Protein AF-A0A2K8XNX4-F1 (afdb_monomer)

Foldseek 3Di:
DCALVNLVVVVVVLLVVCCVVPVVCVVVCVDDCPPPDPDRPVSSVVSVVVVVVSVVVVVVCVVVVPD

Secondary structure (DSSP, 8-state):
---HHHHHHHHHHHHHHHHHH-TTGGGT-----------HHHHHHHHHHHHHHHHHHHHHHHHHH--

Solvent-accessible surface area (backbone atoms only — not comparable to full-atom values): 4062 Å² total; per-r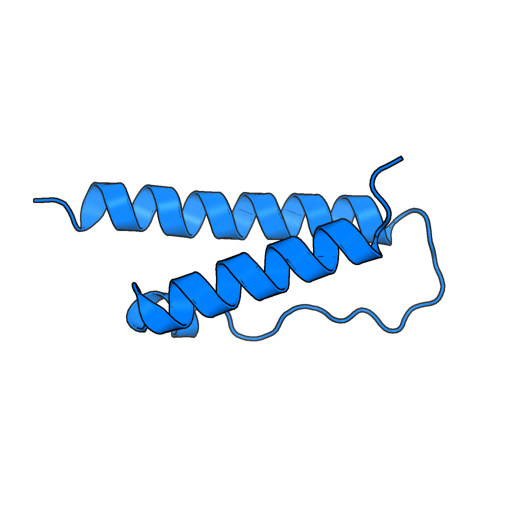esidue (Å²): 130,88,46,59,66,57,54,52,51,50,43,53,51,51,52,52,48,35,43,71,79,35,53,77,56,36,74,76,60,76,67,82,84,76,70,88,65,93,52,81,74,62,49,45,56,52,50,51,52,49,44,49,52,52,49,49,54,51,52,52,48,55,62,68,67,67,117

pLDDT: mean 71.49, std 12.09, range [43.56, 84.19]

Radius of gyration: 12.89 Å; Cα contacts (8 Å, |Δi|>4): 27; chains: 1; bounding box: 33×17×36 Å

Mean predicted aligned error: 8.34 Å

Structure (mmCIF, N/CA/C/O backbone):
data_AF-A0A2K8XNX4-F1
#
_entry.id   AF-A0A2K8XNX4-F1
#
loop_
_atom_site.group_PDB
_atom_site.id
_atom_site.type_symbol
_atom_site.label_atom_id
_atom_site.label_alt_id
_atom_site.label_comp_id
_atom_site.label_asym_id
_atom_site.label_entity_id
_atom_site.label_seq_id
_atom_site.pdbx_PDB_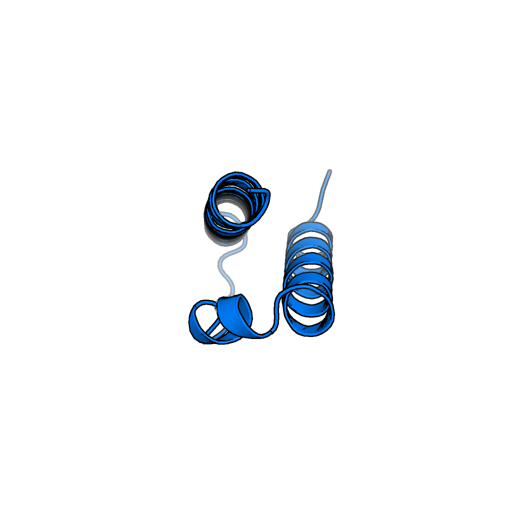ins_code
_atom_site.Cartn_x
_atom_site.Cartn_y
_atom_site.Cartn_z
_atom_site.occupancy
_atom_site.B_iso_or_equiv
_atom_site.auth_seq_id
_atom_site.auth_comp_id
_atom_site.auth_asym_id
_atom_site.auth_atom_id
_atom_site.pdbx_PDB_model_num
ATOM 1 N N . MET A 1 1 ? 23.489 -0.065 -2.580 1.00 45.81 1 MET A N 1
ATOM 2 C CA . MET A 1 1 ? 22.486 0.079 -3.653 1.00 45.81 1 MET A CA 1
ATOM 3 C C . MET A 1 1 ? 21.318 -0.788 -3.245 1.00 45.81 1 MET A C 1
ATOM 5 O O . MET A 1 1 ? 21.529 -1.988 -3.140 1.00 45.81 1 MET A O 1
ATOM 9 N N . LYS A 1 2 ? 20.160 -0.206 -2.915 1.00 52.03 2 LYS A N 1
ATOM 10 C CA . LYS A 1 2 ? 18.965 -1.026 -2.698 1.00 52.03 2 LYS A CA 1
ATOM 11 C C . LYS A 1 2 ? 18.544 -1.558 -4.057 1.00 52.03 2 LYS A C 1
ATOM 13 O O . LYS A 1 2 ? 18.342 -0.773 -4.978 1.00 52.03 2 LYS A O 1
ATOM 18 N N . THR A 1 3 ? 18.550 -2.872 -4.205 1.00 72.06 3 THR A N 1
ATOM 19 C CA . THR A 1 3 ? 18.168 -3.522 -5.462 1.00 72.06 3 THR A CA 1
ATOM 20 C C . THR A 1 3 ? 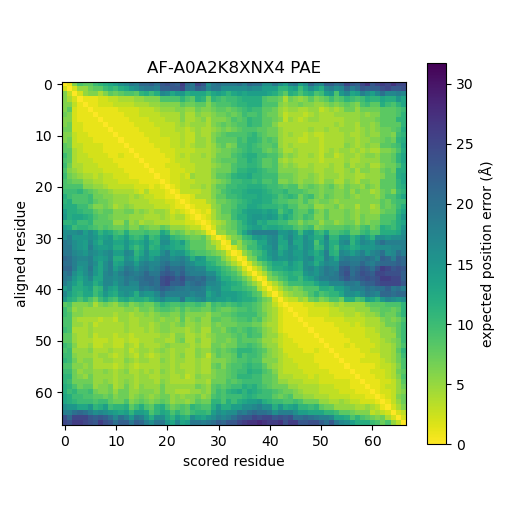16.652 -3.620 -5.545 1.00 72.06 3 THR A C 1
ATOM 22 O O . THR A 1 3 ? 15.977 -3.650 -4.516 1.00 72.06 3 THR A O 1
ATOM 25 N N . LYS A 1 4 ? 16.121 -3.699 -6.770 1.00 69.38 4 LYS A N 1
ATOM 26 C CA . LYS A 1 4 ? 14.710 -4.004 -7.063 1.00 69.38 4 LYS A CA 1
ATOM 27 C C . LYS A 1 4 ? 14.155 -5.094 -6.128 1.00 69.38 4 LYS A C 1
ATOM 29 O O . LYS A 1 4 ? 13.131 -4.902 -5.485 1.00 69.38 4 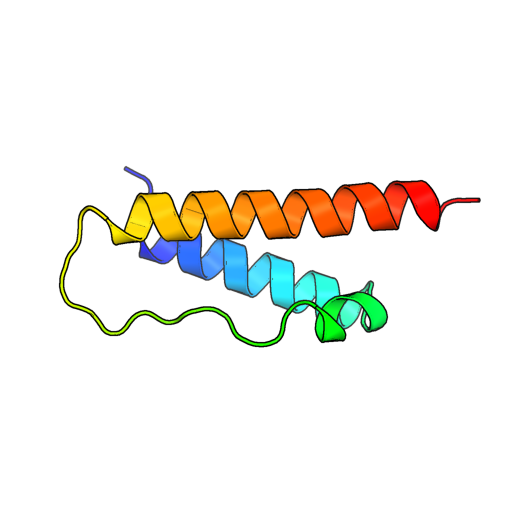LYS A O 1
ATOM 34 N N . ILE A 1 5 ? 14.951 -6.144 -5.933 1.00 73.69 5 ILE A N 1
ATOM 35 C CA . ILE A 1 5 ? 14.682 -7.292 -5.060 1.00 73.69 5 ILE A CA 1
ATOM 36 C C . ILE A 1 5 ? 14.411 -6.885 -3.602 1.00 73.69 5 ILE A C 1
ATOM 38 O O . ILE A 1 5 ? 13.478 -7.398 -2.989 1.00 73.69 5 ILE A O 1
ATOM 42 N N . GLU A 1 6 ? 15.196 -5.971 -3.021 1.00 79.69 6 GLU A N 1
ATOM 43 C CA . GLU A 1 6 ? 14.943 -5.500 -1.652 1.00 79.69 6 GLU A CA 1
ATOM 44 C C . GLU A 1 6 ? 13.621 -4.731 -1.569 1.00 79.69 6 GLU A C 1
ATOM 46 O O . GLU A 1 6 ? 12.885 -4.874 -0.594 1.00 79.69 6 GLU A O 1
ATOM 51 N N . LEU A 1 7 ? 13.304 -3.920 -2.578 1.00 77.81 7 LEU A N 1
ATOM 52 C CA . LEU A 1 7 ? 12.048 -3.172 -2.649 1.00 77.81 7 LEU A CA 1
ATOM 53 C C . LEU A 1 7 ? 10.849 -4.120 -2.766 1.00 77.81 7 LEU A C 1
ATOM 55 O O . LEU A 1 7 ? 9.907 -4.001 -1.987 1.00 77.81 7 LEU A O 1
ATOM 59 N N . GLU A 1 8 ? 10.935 -5.121 -3.641 1.00 75.88 8 GLU A N 1
ATOM 60 C CA . GLU A 1 8 ? 9.931 -6.179 -3.777 1.00 75.88 8 GLU A CA 1
ATOM 61 C C . GLU A 1 8 ? 9.737 -6.948 -2.467 1.00 75.88 8 GLU A C 1
ATOM 63 O O . GLU A 1 8 ? 8.608 -7.119 -2.012 1.00 75.88 8 GLU A O 1
ATOM 68 N N . GLN A 1 9 ? 10.820 -7.346 -1.793 1.00 81.25 9 GLN A N 1
ATOM 69 C CA . GLN A 1 9 ? 10.726 -8.017 -0.493 1.00 81.25 9 GLN A CA 1
ATOM 70 C C . GLN A 1 9 ? 10.081 -7.133 0.580 1.00 81.25 9 GLN A C 1
ATOM 72 O O . GLN A 1 9 ? 9.290 -7.627 1.386 1.00 81.25 9 GLN A O 1
ATOM 77 N N . ASN A 1 10 ? 10.376 -5.830 0.595 1.00 81.75 10 ASN A N 1
ATOM 78 C CA . ASN A 1 10 ? 9.727 -4.892 1.512 1.00 81.75 10 ASN A CA 1
ATOM 79 C C . ASN A 1 10 ? 8.230 -4.741 1.204 1.00 81.75 10 ASN A C 1
ATOM 81 O O . ASN A 1 10 ? 7.427 -4.703 2.135 1.00 81.75 10 ASN A O 1
ATOM 85 N N . ILE A 1 11 ? 7.842 -4.713 -0.075 1.00 81.25 11 ILE A N 1
ATOM 86 C CA . ILE A 1 11 ? 6.437 -4.690 -0.502 1.00 81.25 11 ILE A CA 1
ATOM 87 C C . ILE A 1 11 ? 5.729 -5.988 -0.093 1.00 81.25 11 ILE A C 1
ATOM 89 O O . ILE A 1 11 ? 4.643 -5.941 0.475 1.00 81.25 11 ILE A O 1
ATOM 93 N N . ILE A 1 12 ? 6.341 -7.153 -0.296 1.00 81.69 12 ILE A N 1
ATOM 94 C CA . ILE A 1 12 ? 5.771 -8.440 0.136 1.00 81.69 12 ILE A CA 1
ATOM 95 C C . ILE A 1 12 ? 5.616 -8.474 1.661 1.00 81.69 12 ILE A C 1
ATOM 97 O O . ILE A 1 12 ? 4.582 -8.883 2.179 1.00 81.69 12 ILE A O 1
ATOM 101 N N . SER A 1 13 ? 6.619 -7.998 2.399 1.00 84.19 13 SER A N 1
ATOM 102 C CA . SER A 1 13 ? 6.576 -7.962 3.861 1.00 84.19 13 SER A CA 1
ATOM 103 C C . SER A 1 13 ? 5.492 -7.012 4.380 1.00 84.19 13 SER A C 1
ATOM 105 O O . SER A 1 13 ? 4.722 -7.383 5.268 1.00 84.19 13 SER A O 1
ATOM 107 N N . ILE A 1 14 ? 5.365 -5.809 3.798 1.00 82.00 14 ILE A N 1
ATOM 108 C CA . ILE A 1 14 ? 4.327 -4.857 4.208 1.00 82.00 14 ILE A CA 1
ATOM 109 C C . ILE A 1 14 ? 2.939 -5.378 3.837 1.00 82.00 14 ILE A C 1
ATOM 111 O O . ILE A 1 14 ? 2.054 -5.346 4.678 1.00 82.00 14 ILE A O 1
ATOM 115 N N . THR A 1 15 ? 2.750 -5.939 2.643 1.00 80.88 15 THR A N 1
ATOM 116 C CA . THR A 1 15 ? 1.463 -6.514 2.218 1.00 80.88 15 THR A CA 1
ATOM 117 C C . THR A 1 15 ? 1.069 -7.728 3.057 1.00 80.88 15 THR A C 1
ATOM 119 O O . THR A 1 15 ? -0.084 -7.818 3.473 1.00 80.88 15 THR A O 1
ATOM 122 N N . ALA A 1 16 ? 2.014 -8.599 3.421 1.00 83.19 16 ALA A N 1
ATOM 123 C CA . ALA A 1 16 ? 1.779 -9.699 4.356 1.00 83.19 16 ALA A CA 1
ATOM 124 C C . ALA A 1 16 ? 1.400 -9.198 5.758 1.00 83.19 16 ALA A C 1
ATOM 126 O O . ALA A 1 16 ? 0.464 -9.711 6.373 1.00 83.19 16 ALA A O 1
ATOM 127 N N . LYS A 1 17 ? 2.092 -8.166 6.256 1.00 82.69 17 LYS A N 1
ATOM 128 C CA . LYS A 1 17 ? 1.770 -7.528 7.537 1.00 82.69 17 LYS A CA 1
ATOM 129 C C . LYS A 1 17 ? 0.382 -6.892 7.507 1.00 82.69 17 LYS A C 1
ATOM 131 O O . LYS A 1 17 ? -0.385 -7.071 8.444 1.00 82.69 17 LYS A O 1
ATOM 136 N N . ILE A 1 18 ? 0.032 -6.226 6.409 1.00 80.69 18 ILE A N 1
ATOM 137 C CA . ILE A 1 18 ? -1.303 -5.672 6.184 1.00 80.69 18 ILE A CA 1
ATOM 138 C C . ILE A 1 18 ? -2.339 -6.792 6.153 1.00 80.69 18 ILE A C 1
ATOM 140 O O . ILE A 1 18 ? -3.368 -6.663 6.789 1.00 80.69 18 ILE A O 1
ATOM 144 N N . HIS A 1 19 ? -2.078 -7.920 5.499 1.00 79.94 19 HIS A N 1
ATOM 145 C CA . HIS A 1 19 ? -2.999 -9.057 5.509 1.00 79.94 19 HIS A CA 1
ATOM 146 C C . HIS A 1 19 ? -3.239 -9.625 6.910 1.00 79.94 19 HIS A C 1
ATOM 148 O O . HIS A 1 19 ? -4.347 -10.060 7.214 1.00 79.94 19 HIS A O 1
ATOM 154 N N . ASN A 1 20 ? -2.215 -9.609 7.766 1.00 81.19 20 ASN A N 1
ATOM 155 C CA . ASN A 1 20 ? -2.305 -10.144 9.119 1.00 81.19 20 ASN A CA 1
ATOM 156 C C . ASN A 1 20 ? -2.958 -9.160 10.106 1.00 81.19 20 ASN A C 1
ATOM 158 O O . ASN A 1 20 ? -3.854 -9.549 10.848 1.00 81.19 20 ASN A O 1
ATOM 162 N N . GLU A 1 21 ? -2.536 -7.892 10.099 1.00 80.75 21 GLU A N 1
ATOM 163 C CA . GLU A 1 21 ? -3.003 -6.870 11.050 1.00 80.75 21 GLU A CA 1
ATOM 164 C C . GLU A 1 21 ? -4.225 -6.087 10.553 1.00 80.75 21 GLU A C 1
ATOM 166 O O . GLU A 1 21 ? -5.060 -5.666 11.348 1.00 80.75 21 GLU A O 1
ATOM 171 N N . PHE A 1 22 ? -4.360 -5.912 9.239 1.00 80.81 22 PHE A N 1
ATOM 172 C CA . PHE A 1 22 ? -5.428 -5.147 8.592 1.00 80.81 22 PHE A CA 1
ATOM 173 C C . PHE A 1 22 ? -6.018 -5.934 7.404 1.00 80.81 22 PHE A C 1
ATOM 175 O O . PHE A 1 22 ? -5.937 -5.484 6.256 1.00 80.81 22 PHE A O 1
ATOM 182 N N . PRO A 1 23 ? -6.623 -7.117 7.630 1.00 76.12 23 PRO A N 1
ATOM 183 C CA . PRO A 1 23 ? -7.178 -7.949 6.554 1.00 76.12 23 PRO A CA 1
ATOM 184 C C . PRO A 1 23 ? -8.199 -7.199 5.678 1.00 76.12 23 PRO A C 1
ATOM 186 O O . PRO A 1 23 ? -8.384 -7.527 4.508 1.00 76.12 23 PRO A O 1
ATOM 189 N N . GLU A 1 24 ? -8.821 -6.140 6.203 1.00 77.25 24 GLU A N 1
ATOM 190 C CA . GLU A 1 24 ? -9.689 -5.224 5.454 1.00 77.25 24 GLU A CA 1
ATOM 191 C C . GLU A 1 24 ? -8.949 -4.480 4.335 1.00 77.25 24 GLU A C 1
ATOM 193 O O . GLU A 1 24 ? -9.473 -4.330 3.229 1.00 77.25 24 GLU A O 1
ATOM 198 N N . LEU A 1 25 ? -7.707 -4.064 4.597 1.00 76.31 25 LEU A N 1
ATOM 199 C CA . LEU A 1 25 ? -6.857 -3.390 3.626 1.00 76.31 25 LEU A CA 1
ATOM 200 C C . LEU A 1 25 ? -6.346 -4.336 2.543 1.00 76.31 25 LEU A C 1
ATOM 202 O O . LEU A 1 25 ? -6.076 -3.884 1.436 1.00 76.31 25 LEU A O 1
ATOM 206 N N . SER A 1 26 ? -6.287 -5.647 2.803 1.00 72.94 26 SER A N 1
ATOM 207 C CA . SER A 1 26 ? -5.912 -6.621 1.767 1.00 72.94 26 SER A CA 1
ATOM 208 C C . SER A 1 26 ? -6.855 -6.628 0.570 1.00 72.94 26 SER A C 1
ATOM 210 O O . SER A 1 26 ? -6.426 -6.973 -0.522 1.00 72.94 26 SER A O 1
ATOM 212 N N . LYS A 1 27 ? -8.104 -6.164 0.713 1.00 70.56 27 LYS A N 1
ATOM 213 C CA . LYS A 1 27 ? -8.994 -5.960 -0.443 1.00 70.56 27 LYS A CA 1
ATOM 214 C C . LYS A 1 27 ? -8.527 -4.856 -1.393 1.00 70.56 27 LYS A C 1
ATOM 216 O O . LYS A 1 27 ? -8.938 -4.856 -2.546 1.00 70.56 27 LYS A O 1
ATOM 221 N N . TYR A 1 28 ? -7.707 -3.925 -0.915 1.00 70.06 28 TYR A N 1
ATOM 222 C CA . TYR A 1 28 ? -7.099 -2.864 -1.722 1.00 70.06 28 TYR A CA 1
ATOM 223 C C . TYR A 1 28 ? -5.722 -3.277 -2.263 1.00 70.06 28 TYR A C 1
ATOM 225 O O . TYR A 1 28 ? -5.199 -2.640 -3.172 1.00 70.06 28 TYR A O 1
ATOM 233 N N . ILE A 1 29 ? -5.158 -4.370 -1.742 1.00 70.56 29 ILE A N 1
ATOM 234 C CA . ILE A 1 29 ? -3.897 -4.974 -2.180 1.00 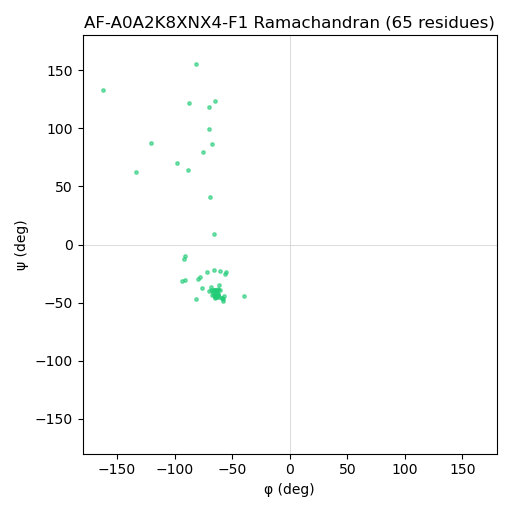70.56 29 ILE A CA 1
ATOM 235 C C . ILE A 1 29 ? -4.248 -6.131 -3.111 1.00 70.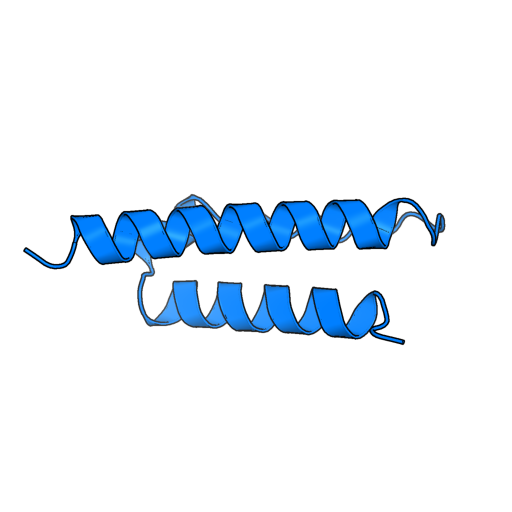56 29 ILE A C 1
ATOM 237 O O . ILE A 1 29 ? -4.176 -7.300 -2.745 1.00 70.56 29 ILE A O 1
ATOM 241 N N . ILE A 1 30 ? -4.744 -5.782 -4.295 1.00 58.88 30 ILE A N 1
ATOM 242 C CA . ILE A 1 30 ? -5.382 -6.751 -5.193 1.00 58.88 30 ILE A CA 1
ATOM 243 C C . ILE A 1 30 ? -4.333 -7.614 -5.897 1.00 58.88 30 ILE A C 1
ATOM 245 O O . ILE A 1 30 ? -4.536 -8.811 -6.023 1.00 58.88 30 ILE A O 1
ATOM 249 N N . GLU A 1 31 ? -3.189 -7.045 -6.270 1.00 55.47 31 GLU A N 1
ATOM 250 C CA . GLU A 1 31 ? -2.058 -7.782 -6.828 1.00 55.47 31 GLU A CA 1
ATOM 251 C C . GLU A 1 31 ? -0.812 -6.900 -6.723 1.00 55.47 31 GLU A C 1
ATOM 253 O O . GLU A 1 31 ? -0.851 -5.711 -7.055 1.00 55.47 31 GLU A O 1
ATOM 258 N N . ILE A 1 32 ? 0.295 -7.465 -6.234 1.00 60.59 32 ILE A N 1
ATOM 259 C CA . ILE A 1 32 ? 1.606 -6.848 -6.444 1.00 60.59 32 ILE A CA 1
ATOM 260 C C . ILE A 1 32 ? 1.826 -6.916 -7.957 1.00 60.59 32 ILE A C 1
ATOM 262 O O . ILE A 1 32 ? 1.760 -8.025 -8.495 1.00 60.59 32 ILE A O 1
ATOM 266 N N . PRO A 1 33 ? 2.072 -5.795 -8.659 1.00 55.09 33 PRO A N 1
ATOM 267 C CA . PRO A 1 33 ? 2.458 -5.848 -10.057 1.00 55.09 33 PRO A CA 1
ATOM 268 C C . PRO A 1 33 ? 3.848 -6.482 -10.119 1.00 55.09 33 PRO A C 1
ATOM 270 O O . PRO A 1 33 ? 4.868 -5.799 -10.068 1.00 55.09 33 PRO A O 1
ATOM 273 N N . MET A 1 34 ? 3.893 -7.812 -10.167 1.00 50.97 34 MET A N 1
ATOM 274 C CA . MET A 1 34 ? 5.107 -8.565 -10.431 1.00 50.97 34 MET A CA 1
ATOM 275 C C . MET A 1 34 ? 5.358 -8.412 -11.927 1.00 50.97 34 MET A C 1
ATOM 277 O O . MET A 1 34 ? 4.932 -9.218 -12.751 1.00 50.97 34 MET A O 1
ATOM 281 N N . ASN A 1 35 ? 5.918 -7.261 -12.286 1.00 52.03 35 ASN A N 1
ATOM 282 C CA . ASN A 1 35 ? 6.205 -6.921 -13.660 1.00 52.03 35 ASN A CA 1
ATOM 283 C C . ASN A 1 35 ? 7.366 -7.819 -14.106 1.00 52.03 35 ASN A C 1
ATOM 285 O O . ASN A 1 35 ? 8.532 -7.562 -13.809 1.00 52.03 35 ASN A O 1
ATOM 289 N N . ASP A 1 36 ? 7.026 -8.892 -14.820 1.00 46.78 36 ASP A N 1
ATOM 290 C CA . ASP A 1 36 ? 7.950 -9.823 -15.486 1.00 46.78 36 ASP A CA 1
ATOM 291 C C . ASP A 1 36 ? 8.738 -9.141 -16.637 1.00 46.78 36 ASP A C 1
ATOM 293 O O . ASP A 1 36 ? 9.422 -9.784 -17.432 1.00 46.78 36 ASP A O 1
ATOM 297 N N . SER A 1 37 ? 8.648 -7.811 -16.763 1.00 46.59 37 SER A N 1
ATOM 298 C CA . SER A 1 37 ? 9.233 -7.064 -17.871 1.00 46.59 37 SER A CA 1
ATOM 299 C C . SER A 1 37 ? 10.679 -6.679 -17.566 1.00 46.59 37 SER A C 1
ATOM 301 O O . SER A 1 37 ? 10.995 -6.002 -16.591 1.00 46.59 37 SER A O 1
ATOM 303 N N . LYS A 1 38 ? 11.564 -7.134 -18.450 1.00 50.72 38 LYS A N 1
ATOM 304 C CA . LYS A 1 38 ? 13.029 -7.030 -18.435 1.00 50.72 38 LYS A CA 1
ATOM 305 C C . LYS A 1 38 ? 13.582 -5.604 -18.648 1.00 50.72 38 LYS A C 1
ATOM 307 O O . LYS A 1 38 ? 14.555 -5.445 -19.380 1.00 50.72 38 LYS A O 1
ATOM 312 N N . GLU A 1 39 ? 12.978 -4.576 -18.053 1.00 50.97 39 GLU A N 1
ATOM 313 C CA . GLU A 1 39 ? 13.430 -3.180 -18.173 1.00 50.97 39 GLU A CA 1
ATOM 314 C C . GLU A 1 39 ? 13.784 -2.593 -16.791 1.00 50.97 39 GLU A C 1
ATOM 316 O O . GLU A 1 39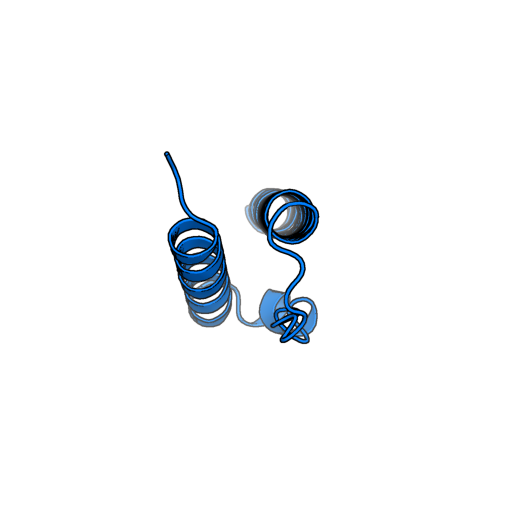 ? 12.969 -1.988 -16.099 1.00 50.97 39 GLU A O 1
ATOM 321 N N . ASP A 1 40 ? 15.040 -2.812 -16.391 1.00 55.22 40 ASP A N 1
ATOM 322 C CA . ASP A 1 40 ? 15.608 -2.636 -15.042 1.00 55.22 40 ASP A CA 1
ATOM 323 C C . ASP A 1 40 ? 15.472 -1.231 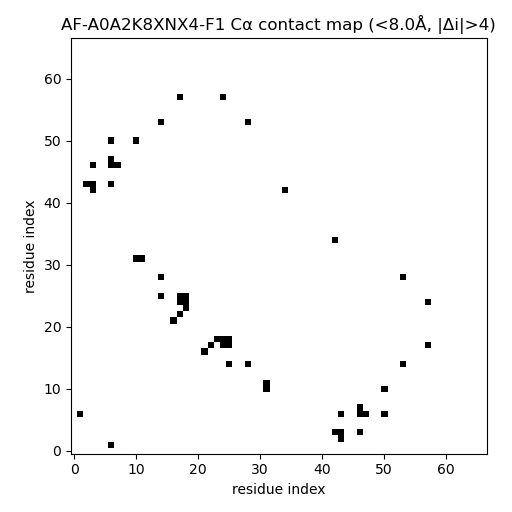-14.404 1.00 55.22 40 ASP A C 1
ATOM 325 O O . ASP A 1 40 ? 15.468 -1.118 -13.179 1.00 55.22 40 ASP A O 1
ATOM 329 N N . GLU A 1 41 ? 15.356 -0.148 -15.182 1.00 54.84 41 GLU A N 1
ATOM 330 C CA . GLU A 1 41 ? 15.397 1.224 -14.634 1.00 54.84 41 GLU A CA 1
ATOM 331 C C . GLU A 1 41 ? 14.023 1.824 -14.307 1.00 54.84 41 GLU A C 1
ATOM 333 O O . GLU A 1 41 ? 13.894 2.610 -13.364 1.00 54.84 41 GLU A O 1
ATOM 338 N N . VAL A 1 42 ? 12.978 1.456 -15.052 1.00 55.31 42 VAL A N 1
ATOM 339 C CA . VAL A 1 42 ? 11.611 1.954 -14.806 1.00 55.31 42 VAL A CA 1
ATOM 340 C C . VAL A 1 42 ? 10.974 1.219 -13.622 1.00 55.31 42 VAL A C 1
ATOM 342 O O . VAL A 1 42 ? 10.162 1.780 -12.884 1.00 55.31 42 VAL A O 1
ATOM 345 N N . ASP A 1 43 ? 11.403 -0.018 -13.383 1.00 68.31 43 ASP A N 1
ATOM 346 C CA . ASP A 1 43 ? 10.785 -0.918 -12.419 1.00 68.31 43 ASP A CA 1
ATOM 347 C C . ASP A 1 43 ? 11.010 -0.496 -10.958 1.00 68.31 43 ASP A C 1
ATOM 349 O O . ASP A 1 43 ? 10.078 -0.526 -10.158 1.00 68.31 43 ASP A O 1
ATOM 353 N N . ILE A 1 44 ? 12.210 -0.012 -10.605 1.00 73.69 44 ILE A N 1
ATOM 354 C CA . ILE A 1 44 ? 12.512 0.423 -9.227 1.00 73.69 44 ILE A CA 1
ATOM 355 C C . ILE A 1 44 ? 11.636 1.611 -8.829 1.00 73.69 44 ILE A C 1
ATOM 357 O O . ILE A 1 44 ? 11.077 1.618 -7.736 1.00 73.69 44 ILE A O 1
ATOM 361 N N . LYS A 1 45 ? 11.483 2.597 -9.720 1.00 76.00 45 LYS A N 1
ATOM 362 C CA . LYS A 1 45 ? 10.639 3.769 -9.461 1.00 76.00 45 LYS A CA 1
ATOM 363 C C . LYS A 1 45 ? 9.177 3.372 -9.297 1.00 76.00 45 LYS A C 1
ATOM 365 O O . LYS A 1 45 ? 8.537 3.841 -8.364 1.00 76.00 45 LYS A O 1
ATOM 370 N N . ASN A 1 46 ? 8.676 2.484 -10.154 1.00 74.81 46 ASN A N 1
ATOM 371 C CA . ASN A 1 46 ? 7.303 1.994 -10.063 1.00 74.81 46 ASN A CA 1
ATOM 372 C C . ASN A 1 46 ? 7.058 1.202 -8.770 1.00 74.81 46 ASN A C 1
ATOM 374 O O . ASN A 1 46 ? 6.022 1.376 -8.133 1.00 74.81 46 ASN A O 1
ATOM 378 N N . LEU A 1 47 ? 8.015 0.373 -8.346 1.00 74.50 47 LEU A N 1
ATOM 379 C CA . LEU A 1 47 ? 7.944 -0.356 -7.077 1.00 74.50 47 LEU A CA 1
ATOM 380 C C . LEU A 1 47 ? 7.999 0.583 -5.872 1.00 74.50 47 LEU A C 1
ATOM 382 O O . LEU A 1 47 ? 7.282 0.376 -4.896 1.00 74.50 47 LEU A O 1
ATOM 386 N N . GLU A 1 48 ? 8.836 1.617 -5.927 1.00 78.69 48 GLU A N 1
ATOM 387 C CA . GLU A 1 48 ? 8.954 2.600 -4.851 1.00 78.69 48 GLU A CA 1
ATOM 388 C C . GLU A 1 48 ? 7.686 3.459 -4.733 1.00 78.69 48 GLU A C 1
ATOM 390 O O . GLU A 1 48 ? 7.210 3.717 -3.626 1.00 78.69 48 GLU A O 1
ATOM 395 N N . ASP A 1 49 ? 7.087 3.842 -5.861 1.00 81.38 49 ASP A N 1
ATOM 396 C CA . ASP A 1 49 ? 5.817 4.572 -5.915 1.00 81.38 49 ASP A CA 1
ATOM 397 C C . ASP A 1 49 ? 4.647 3.709 -5.405 1.00 81.38 49 ASP A C 1
ATOM 399 O O . ASP A 1 49 ? 3.845 4.146 -4.574 1.00 81.38 49 ASP A O 1
ATOM 403 N N . TYR A 1 50 ? 4.622 2.427 -5.787 1.00 79.25 50 TYR A N 1
ATOM 404 C CA . TYR A 1 50 ? 3.664 1.446 -5.273 1.00 79.25 50 TYR A CA 1
ATOM 405 C C . TYR A 1 50 ? 3.823 1.218 -3.762 1.00 79.25 50 TYR A C 1
ATOM 407 O O . TYR A 1 50 ? 2.837 1.203 -3.021 1.00 79.25 50 TYR A O 1
ATOM 415 N N . TYR A 1 51 ? 5.061 1.097 -3.272 1.00 81.56 51 TYR A N 1
ATOM 416 C CA . TYR A 1 51 ? 5.349 0.971 -1.843 1.00 81.56 51 TYR A CA 1
ATOM 417 C C . TYR A 1 51 ? 4.893 2.204 -1.053 1.00 81.56 51 TYR A C 1
ATOM 419 O O . TYR A 1 51 ? 4.295 2.062 0.016 1.00 81.56 51 TYR A O 1
ATOM 427 N N . ASN A 1 52 ? 5.140 3.412 -1.571 1.00 83.19 52 ASN A N 1
ATOM 428 C CA . ASN A 1 52 ? 4.670 4.645 -0.941 1.00 83.19 52 ASN A CA 1
ATOM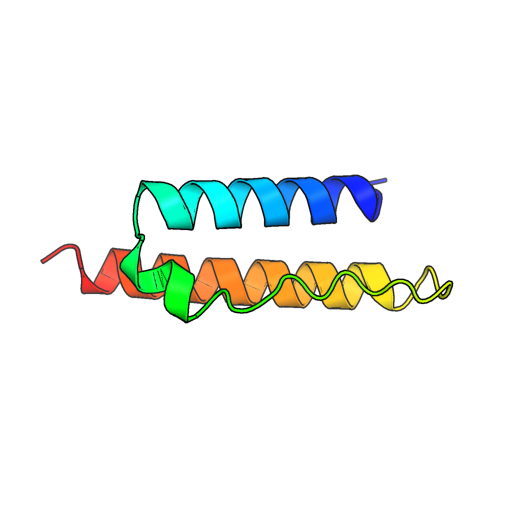 429 C C . ASN A 1 52 ? 3.140 4.716 -0.915 1.00 83.19 52 ASN A C 1
ATOM 431 O O . ASN A 1 52 ? 2.580 4.986 0.146 1.00 83.19 52 ASN A O 1
ATOM 435 N N . SER A 1 53 ? 2.472 4.363 -2.015 1.00 82.88 53 SER A N 1
ATOM 436 C CA . SER A 1 53 ? 1.007 4.296 -2.077 1.00 82.88 53 SER A CA 1
ATOM 437 C C . SER A 1 53 ? 0.432 3.327 -1.037 1.00 82.88 53 SER A C 1
ATOM 439 O O . SER A 1 53 ? -0.470 3.683 -0.279 1.00 82.88 53 SER A O 1
ATOM 441 N N . LEU A 1 54 ? 0.994 2.117 -0.923 1.00 79.19 54 LEU A N 1
ATOM 442 C CA . LEU A 1 54 ? 0.609 1.149 0.112 1.00 79.19 54 LEU A CA 1
ATOM 443 C C . LEU A 1 54 ? 0.802 1.715 1.519 1.00 79.19 54 LEU A C 1
ATOM 445 O O . LEU A 1 54 ? -0.079 1.595 2.371 1.00 79.19 54 LEU A O 1
ATOM 449 N N . LYS A 1 55 ? 1.949 2.347 1.772 1.00 82.00 55 LYS A N 1
ATOM 450 C CA . LYS A 1 55 ? 2.264 2.939 3.071 1.00 82.00 55 LYS A CA 1
ATOM 451 C C . LYS A 1 55 ? 1.311 4.080 3.421 1.00 82.00 55 LYS A C 1
ATOM 453 O O . LYS A 1 55 ? 0.918 4.185 4.580 1.00 82.00 55 LYS A O 1
ATOM 458 N N . GLU A 1 56 ? 0.923 4.908 2.456 1.00 84.19 56 GLU A N 1
ATOM 459 C CA . GLU A 1 56 ? -0.073 5.962 2.657 1.00 84.19 56 GLU A CA 1
ATOM 460 C C . GLU A 1 56 ? -1.446 5.386 2.987 1.00 84.19 56 GLU A C 1
ATOM 462 O O . GLU A 1 56 ? -2.063 5.837 3.949 1.00 84.19 56 GLU A O 1
ATOM 467 N N . ILE A 1 57 ? -1.892 4.348 2.272 1.00 80.69 57 ILE A N 1
ATOM 468 C CA . ILE A 1 57 ? -3.163 3.669 2.563 1.00 80.69 57 ILE A CA 1
ATOM 469 C C . ILE A 1 57 ? -3.155 3.132 3.996 1.00 80.69 57 ILE A C 1
ATOM 471 O O . ILE A 1 57 ? -4.082 3.402 4.757 1.00 80.69 57 ILE A O 1
ATOM 475 N N . VAL A 1 58 ? -2.091 2.427 4.393 1.00 78.62 58 VAL A N 1
ATOM 476 C CA . VAL A 1 58 ? -1.952 1.890 5.755 1.00 78.62 58 VAL A CA 1
ATOM 477 C C . VAL A 1 58 ? -1.890 2.999 6.788 1.00 78.62 58 VAL A C 1
ATOM 479 O O . VAL A 1 58 ? -2.554 2.906 7.812 1.00 78.62 58 VAL A O 1
ATOM 482 N N . SER A 1 59 ? -1.110 4.049 6.536 1.00 82.62 59 SER A N 1
ATOM 483 C CA . SER A 1 59 ? -0.975 5.180 7.453 1.00 82.62 59 SER A CA 1
ATOM 484 C C . SER A 1 59 ? -2.315 5.882 7.650 1.00 82.62 59 SER A C 1
ATOM 486 O O . SER A 1 59 ? -2.719 6.151 8.781 1.00 82.62 59 SER A O 1
ATOM 488 N N . ASN A 1 60 ? -3.045 6.134 6.564 1.00 82.88 60 ASN A N 1
ATOM 489 C CA . ASN A 1 60 ? -4.350 6.771 6.618 1.00 82.88 60 ASN A CA 1
ATOM 490 C C . ASN A 1 60 ? -5.364 5.876 7.339 1.00 82.88 60 ASN A C 1
ATOM 492 O O . ASN A 1 60 ? -6.084 6.338 8.223 1.00 82.88 60 ASN A O 1
ATOM 496 N N . TYR A 1 61 ? -5.374 4.577 7.042 1.00 78.56 61 TYR A N 1
ATOM 497 C CA . TYR A 1 61 ? -6.260 3.627 7.709 1.00 78.56 61 TYR A CA 1
ATOM 498 C C . TYR A 1 61 ? -5.937 3.489 9.200 1.00 78.56 61 TYR A C 1
ATOM 500 O O . TYR A 1 61 ? -6.840 3.559 10.025 1.00 78.56 61 TYR A O 1
ATOM 508 N N . ALA A 1 62 ? -4.657 3.388 9.568 1.00 75.81 62 ALA A N 1
ATOM 509 C CA . ALA A 1 62 ? -4.213 3.334 10.958 1.00 75.81 62 ALA A CA 1
ATOM 510 C C . ALA A 1 62 ? -4.618 4.596 11.737 1.00 75.81 62 ALA A C 1
ATOM 512 O O . ALA A 1 62 ? -5.058 4.488 12.877 1.00 75.81 62 ALA A O 1
ATOM 513 N N . ASN A 1 63 ? -4.534 5.781 11.121 1.00 77.62 63 ASN A N 1
ATOM 514 C CA . ASN A 1 63 ? -5.009 7.028 11.730 1.00 77.62 63 ASN A CA 1
ATOM 515 C C . ASN A 1 63 ? -6.537 7.079 11.863 1.00 77.62 63 ASN A C 1
ATOM 517 O O . ASN A 1 63 ? -7.050 7.605 12.847 1.00 77.62 63 ASN A O 1
ATOM 521 N N . THR A 1 64 ? -7.273 6.542 10.888 1.00 74.69 64 THR A N 1
ATOM 522 C CA . THR A 1 64 ? -8.744 6.605 10.879 1.00 74.69 64 THR A CA 1
ATOM 523 C C . THR A 1 64 ? -9.375 5.548 11.792 1.00 74.69 64 THR A C 1
ATOM 525 O O . THR A 1 64 ? -10.446 5.778 12.345 1.00 74.69 64 THR A O 1
ATOM 528 N N . HIS A 1 65 ? -8.712 4.401 11.969 1.00 65.56 65 HIS A N 1
ATOM 529 C CA . HIS A 1 65 ? -9.191 3.270 12.770 1.00 65.56 65 HIS A CA 1
ATOM 530 C C . HIS A 1 65 ? -8.730 3.327 14.240 1.00 65.56 65 HIS A C 1
ATOM 532 O O . HIS A 1 65 ? -9.221 2.571 15.073 1.00 65.56 65 HIS A O 1
ATOM 538 N N . ASN A 1 66 ? -7.808 4.232 14.594 1.00 53.84 66 ASN A N 1
ATOM 539 C CA . ASN A 1 66 ? -7.440 4.520 15.983 1.00 53.84 66 ASN A CA 1
ATOM 540 C C . ASN A 1 66 ? -8.356 5.613 16.572 1.00 53.84 66 ASN A C 1
ATOM 542 O O . ASN A 1 66 ? -7.904 6.718 16.872 1.00 53.84 66 ASN A O 1
ATOM 546 N N . LYS A 1 67 ? -9.661 5.336 16.697 1.00 43.56 67 LYS A N 1
ATOM 547 C CA . LYS A 1 67 ? -10.585 6.178 17.469 1.00 43.56 67 LYS A CA 1
ATOM 548 C C . LYS A 1 67 ? -11.640 5.363 18.198 1.00 43.56 67 LYS A C 1
ATOM 550 O O . LYS A 1 67 ? -12.205 4.445 17.570 1.00 43.56 67 LYS A O 1
#

Sequence (67 aa):
MKTKIELEQNIISITAKIHNEFPELSKYIIEIPMNDSKEDEVDIKNLEDYYNSLKEIVSNYANTHNK